Protein AF-A0A965SI25-F1 (afdb_monomer_lite)

Structure (mmCIF, N/CA/C/O backbone):
data_AF-A0A965SI25-F1
#
_entry.id   AF-A0A965SI25-F1
#
loop_
_atom_site.group_PDB
_atom_site.id
_atom_site.type_symbol
_atom_site.label_atom_id
_atom_site.label_alt_id
_atom_site.label_comp_id
_atom_site.label_asym_id
_atom_site.label_entity_id
_atom_site.label_seq_id
_atom_site.pdbx_PDB_ins_code
_atom_site.Cartn_x
_atom_site.Cartn_y
_atom_site.Cartn_z
_atom_site.occupancy
_atom_site.B_iso_or_equiv
_atom_site.auth_seq_id
_atom_site.auth_comp_id
_atom_site.auth_asym_id
_atom_site.auth_atom_id
_atom_site.pdbx_PDB_model_num
ATOM 1 N N . ASP A 1 1 ? 19.596 -13.431 -14.585 1.00 75.94 1 ASP A N 1
ATOM 2 C CA . ASP A 1 1 ? 18.997 -14.082 -13.399 1.00 75.94 1 ASP A CA 1
ATOM 3 C C . ASP A 1 1 ? 18.110 -13.058 -12.708 1.00 75.94 1 ASP A C 1
ATOM 5 O O . ASP A 1 1 ? 18.615 -12.130 -12.087 1.00 75.94 1 ASP A O 1
ATOM 9 N N . GLY A 1 2 ? 16.804 -13.100 -12.971 1.00 89.44 2 GLY A N 1
ATOM 10 C CA . GLY A 1 2 ? 15.874 -12.085 -12.466 1.00 89.44 2 GLY A CA 1
ATOM 11 C C . GLY A 1 2 ? 15.533 -12.297 -10.990 1.00 89.44 2 GLY A C 1
ATOM 12 O O . GLY A 1 2 ? 15.607 -13.416 -10.487 1.00 89.44 2 GLY A O 1
ATOM 13 N N . THR A 1 3 ? 15.108 -11.233 -10.312 1.00 93.94 3 THR A N 1
ATOM 14 C CA . THR A 1 3 ? 14.483 -11.321 -8.985 1.00 93.94 3 THR A CA 1
ATOM 15 C C . THR A 1 3 ? 13.009 -10.967 -9.124 1.00 93.94 3 THR A C 1
ATOM 17 O O . THR A 1 3 ? 12.673 -9.914 -9.661 1.00 93.94 3 THR A O 1
ATOM 20 N N . ARG A 1 4 ? 12.124 -11.824 -8.619 1.00 95.12 4 ARG A N 1
ATOM 21 C CA . ARG A 1 4 ? 10.704 -11.528 -8.443 1.00 95.12 4 ARG A CA 1
ATOM 22 C C . ARG A 1 4 ? 10.467 -11.032 -7.021 1.00 95.12 4 ARG A C 1
ATOM 24 O O . ARG A 1 4 ? 10.805 -11.731 -6.069 1.00 95.12 4 ARG A O 1
ATOM 31 N N . ILE A 1 5 ? 9.849 -9.864 -6.887 1.00 96.12 5 ILE A N 1
ATOM 32 C CA . ILE A 1 5 ? 9.344 -9.355 -5.609 1.00 96.12 5 ILE A CA 1
ATOM 33 C C . ILE A 1 5 ? 7.825 -9.535 -5.586 1.00 96.12 5 ILE A C 1
ATOM 35 O O . ILE A 1 5 ? 7.150 -9.215 -6.563 1.00 96.12 5 ILE A O 1
ATOM 39 N N . VAL A 1 6 ? 7.291 -10.061 -4.488 1.00 96.69 6 VAL A N 1
ATOM 40 C CA . VAL A 1 6 ? 5.858 -10.021 -4.171 1.00 96.69 6 VAL A CA 1
ATOM 41 C C . VAL A 1 6 ? 5.677 -9.036 -3.027 1.00 96.69 6 VAL A C 1
ATOM 43 O O . VAL A 1 6 ? 6.354 -9.163 -2.006 1.00 96.69 6 VAL A O 1
ATOM 46 N N . VAL A 1 7 ? 4.797 -8.059 -3.226 1.00 97.25 7 VAL A N 1
ATOM 47 C CA . VAL A 1 7 ? 4.420 -7.064 -2.221 1.00 97.25 7 VAL A CA 1
ATOM 48 C C . VAL A 1 7 ? 2.981 -7.348 -1.815 1.00 97.25 7 VAL A C 1
ATOM 50 O O . VAL A 1 7 ? 2.120 -7.452 -2.685 1.00 97.25 7 VAL A O 1
ATOM 53 N N . ASP A 1 8 ? 2.737 -7.499 -0.520 1.00 98.19 8 ASP A N 1
ATOM 54 C CA . ASP A 1 8 ? 1.413 -7.766 0.050 1.00 98.19 8 ASP A CA 1
ATOM 55 C C 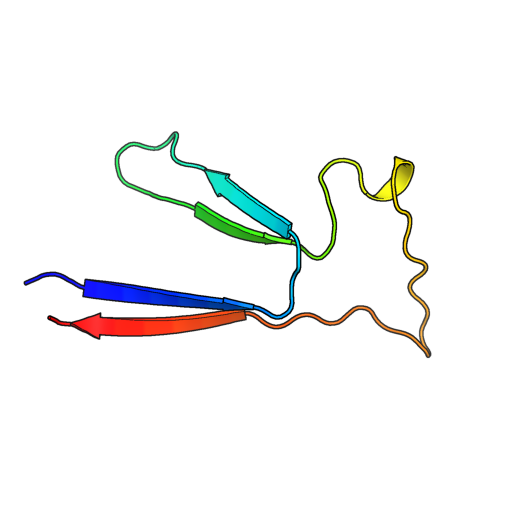. ASP A 1 8 ? 1.160 -6.811 1.221 1.00 98.19 8 ASP A C 1
ATOM 57 O O . ASP A 1 8 ? 2.101 -6.432 1.923 1.00 98.19 8 ASP A O 1
ATOM 61 N N . SER A 1 9 ? -0.082 -6.366 1.395 1.00 98.50 9 SER A N 1
ATOM 62 C CA . SER A 1 9 ? -0.464 -5.392 2.417 1.00 98.50 9 SER A CA 1
ATOM 63 C C . SER A 1 9 ? -1.952 -5.502 2.743 1.00 98.50 9 SER A C 1
ATOM 65 O O . SER A 1 9 ? -2.750 -5.861 1.881 1.00 98.50 9 SER A O 1
ATOM 67 N N . ASP A 1 10 ? -2.325 -5.140 3.971 1.00 98.19 10 ASP A N 1
ATOM 68 C CA . ASP A 1 10 ? -3.722 -4.958 4.392 1.00 98.19 10 ASP A CA 1
ATOM 69 C C . ASP A 1 10 ? -4.294 -3.572 4.025 1.00 98.19 10 ASP A C 1
ATOM 71 O O . ASP A 1 10 ? -5.434 -3.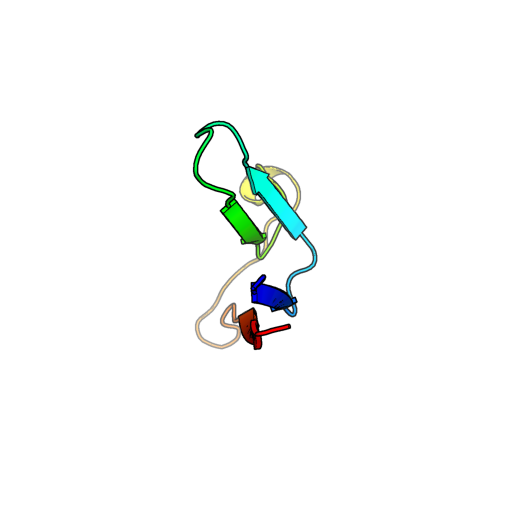257 4.372 1.00 98.19 10 ASP A O 1
ATOM 75 N N . CYS A 1 11 ? -3.514 -2.733 3.339 1.00 97.75 11 CYS A N 1
ATOM 76 C CA . CYS A 1 11 ? -3.973 -1.477 2.759 1.00 97.75 11 CYS A CA 1
ATOM 77 C C . CYS A 1 11 ? -4.853 -1.705 1.521 1.00 97.75 11 CYS A C 1
ATOM 79 O O . CYS A 1 11 ? -4.605 -2.585 0.696 1.00 97.75 11 CYS A O 1
ATOM 81 N N . ASP A 1 12 ? -5.845 -0.839 1.356 1.00 95.25 12 ASP A N 1
ATOM 82 C CA . ASP A 1 12 ? -6.807 -0.831 0.252 1.00 95.25 12 ASP A CA 1
ATOM 83 C C . ASP A 1 12 ? -6.454 0.172 -0.861 1.00 95.25 12 ASP A C 1
ATOM 85 O O . ASP A 1 12 ? -7.049 0.133 -1.938 1.00 95.25 12 ASP A O 1
ATOM 89 N N . HIS A 1 13 ? -5.455 1.031 -0.641 1.00 96.50 13 HIS A N 1
ATOM 90 C CA . HIS A 1 13 ? -4.971 2.007 -1.616 1.00 96.50 13 HIS A CA 1
ATOM 91 C C . HIS A 1 13 ? -3.497 1.769 -1.940 1.00 96.50 13 HIS A C 1
ATOM 93 O O . HIS A 1 13 ? -2.707 1.404 -1.070 1.00 96.50 13 HIS A O 1
ATOM 99 N N . TRP A 1 14 ? -3.124 2.000 -3.198 1.00 97.50 14 TRP A N 1
ATOM 100 C CA . TRP A 1 14 ? -1.765 1.796 -3.695 1.00 97.50 14 TRP A CA 1
ATOM 101 C C . TRP A 1 14 ? -1.335 2.957 -4.582 1.00 97.50 14 TRP A C 1
ATOM 103 O O . TRP A 1 14 ? -2.090 3.391 -5.453 1.00 97.50 14 TRP A O 1
ATOM 113 N N . VAL A 1 15 ? -0.101 3.416 -4.396 1.00 97.75 15 VAL A N 1
A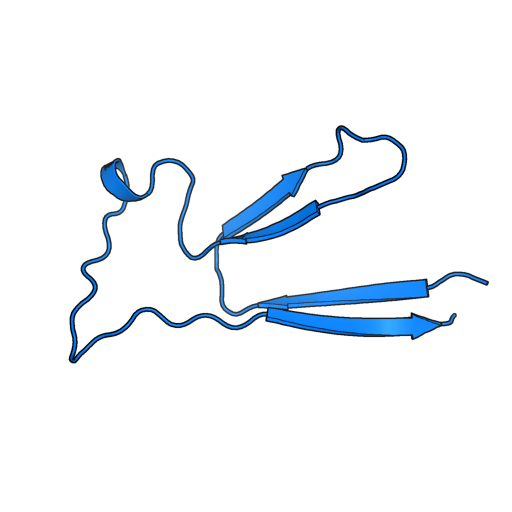TOM 114 C CA . VAL A 1 15 ? 0.568 4.346 -5.306 1.00 97.75 15 VAL A CA 1
ATOM 115 C C . VAL A 1 15 ? 1.658 3.594 -6.058 1.00 97.75 15 VAL A C 1
ATOM 117 O O . VAL A 1 15 ? 2.471 2.884 -5.465 1.00 97.75 15 VAL A O 1
ATOM 120 N N . ILE A 1 16 ? 1.657 3.762 -7.378 1.00 97.25 16 ILE A N 1
ATOM 121 C CA . ILE A 1 16 ? 2.721 3.306 -8.266 1.00 97.25 16 ILE A CA 1
ATOM 122 C C . ILE A 1 16 ? 3.382 4.550 -8.842 1.00 97.25 16 ILE A C 1
ATOM 124 O O . ILE A 1 16 ? 2.699 5.395 -9.421 1.00 97.25 16 ILE A O 1
ATOM 128 N N . TYR A 1 17 ? 4.695 4.665 -8.668 1.00 97.75 17 TYR A N 1
ATOM 129 C CA . TYR A 1 17 ? 5.457 5.807 -9.160 1.00 97.75 17 TYR A CA 1
ATOM 130 C C . TYR A 1 17 ? 6.736 5.347 -9.858 1.00 97.75 17 TYR A C 1
ATOM 132 O O . TYR A 1 17 ? 7.581 4.679 -9.260 1.00 97.75 17 TYR A O 1
ATOM 140 N N . ASP A 1 18 ? 6.862 5.719 -11.128 1.00 97.44 18 ASP A N 1
ATOM 141 C CA . ASP A 1 18 ? 7.837 5.183 -12.081 1.00 97.44 18 ASP A CA 1
ATOM 142 C C . ASP A 1 18 ? 8.665 6.270 -12.793 1.00 97.44 18 ASP A C 1
ATOM 144 O O . ASP A 1 18 ? 9.338 5.983 -13.781 1.00 97.44 18 ASP A O 1
ATOM 148 N N . MET A 1 19 ? 8.664 7.521 -12.301 1.00 98.12 19 MET A N 1
ATOM 149 C CA . MET A 1 19 ? 9.412 8.602 -12.966 1.00 98.12 19 MET A CA 1
ATOM 150 C C . MET A 1 19 ? 10.934 8.359 -13.052 1.00 98.12 19 MET A C 1
ATOM 152 O O . MET A 1 19 ? 11.517 8.637 -14.104 1.00 98.12 19 MET A O 1
ATOM 156 N N . PRO A 1 20 ? 11.639 7.892 -11.998 1.00 97.31 20 PRO A N 1
ATOM 157 C CA . PRO A 1 20 ? 13.056 7.574 -12.116 1.00 97.31 20 PRO A CA 1
ATOM 158 C C . PRO A 1 20 ? 13.233 6.316 -12.971 1.00 97.31 20 PRO A C 1
ATOM 160 O O . PRO A 1 20 ? 12.800 5.237 -12.594 1.00 97.31 20 PRO A O 1
ATOM 163 N N . THR A 1 21 ? 13.962 6.413 -14.080 1.00 97.00 21 THR A N 1
ATOM 164 C CA . THR A 1 21 ? 14.114 5.308 -15.052 1.00 97.00 21 THR A CA 1
ATOM 165 C C . THR A 1 21 ? 14.762 4.030 -14.505 1.00 97.00 21 THR A C 1
ATOM 167 O O . THR A 1 21 ? 14.712 2.987 -15.152 1.00 97.00 21 THR A O 1
ATOM 170 N N . HIS A 1 22 ? 15.401 4.101 -13.338 1.00 95.75 22 HIS A N 1
ATOM 171 C CA . HIS A 1 22 ? 16.123 2.998 -12.702 1.00 95.75 22 HIS A CA 1
ATOM 172 C C . HIS A 1 22 ? 15.413 2.449 -11.456 1.00 95.75 22 HIS A C 1
ATOM 174 O O . HIS A 1 22 ? 15.975 1.590 -10.775 1.00 95.75 22 HIS A O 1
ATOM 180 N N . ALA A 1 23 ? 14.224 2.957 -11.119 1.00 96.00 23 ALA A N 1
ATOM 181 C CA . ALA A 1 23 ? 13.512 2.580 -9.905 1.00 96.00 23 ALA A CA 1
ATOM 182 C C . ALA A 1 23 ? 11.992 2.573 -10.105 1.00 96.00 23 ALA A C 1
ATOM 184 O O . ALA A 1 23 ? 11.452 3.213 -10.998 1.00 96.00 23 ALA A O 1
ATOM 185 N N . LEU A 1 24 ? 11.308 1.844 -9.228 1.00 96.31 24 LEU A N 1
ATOM 186 C CA . LEU A 1 24 ? 9.856 1.801 -9.139 1.00 96.31 24 LEU A CA 1
ATOM 187 C C . LEU A 1 24 ? 9.480 1.874 -7.663 1.00 96.31 24 LEU A C 1
ATOM 189 O O . LEU A 1 24 ? 9.979 1.076 -6.865 1.00 96.31 24 LEU A O 1
ATOM 193 N N . CYS A 1 25 ? 8.586 2.791 -7.310 1.00 97.12 25 CYS A N 1
ATOM 194 C CA . CYS A 1 25 ? 7.941 2.789 -6.006 1.00 97.12 25 CYS A CA 1
ATOM 195 C C . CYS A 1 25 ? 6.604 2.048 -6.099 1.00 97.12 25 CYS A C 1
ATOM 197 O O . CYS A 1 25 ? 5.807 2.290 -7.007 1.00 97.12 25 CYS A O 1
ATOM 199 N N . VAL A 1 26 ? 6.374 1.148 -5.143 1.00 97.62 26 VAL A N 1
ATOM 200 C CA . VAL A 1 26 ? 5.103 0.449 -4.932 1.00 97.62 26 VAL A CA 1
ATOM 201 C C . VAL A 1 26 ? 4.725 0.670 -3.476 1.00 97.62 26 VAL A C 1
ATOM 203 O O . VAL A 1 26 ? 5.362 0.120 -2.577 1.00 97.62 26 VAL A O 1
ATOM 206 N N . GLU A 1 27 ? 3.730 1.516 -3.246 1.00 97.44 27 GLU A N 1
ATOM 207 C CA . GLU A 1 27 ? 3.450 2.080 -1.928 1.00 97.44 27 GLU A CA 1
ATOM 208 C C . GLU A 1 27 ? 2.011 1.767 -1.501 1.00 97.44 27 GLU A C 1
ATOM 210 O O . GLU A 1 27 ? 1.077 2.413 -1.984 1.00 97.44 27 GLU A O 1
ATOM 215 N N . PRO A 1 28 ? 1.797 0.797 -0.597 1.00 97.81 28 PRO A N 1
ATOM 216 C CA . PRO A 1 28 ? 0.503 0.635 0.050 1.00 97.81 28 PRO A CA 1
ATOM 217 C C . PRO A 1 28 ? 0.230 1.822 0.983 1.00 97.81 28 PRO A C 1
ATOM 219 O O . PRO A 1 28 ? 1.065 2.169 1.821 1.00 97.81 28 PRO A O 1
ATOM 222 N N . GLN A 1 29 ? -0.950 2.427 0.876 1.00 96.12 29 GLN A N 1
ATOM 223 C CA . GLN A 1 29 ? -1.369 3.582 1.672 1.00 96.12 29 GLN A CA 1
ATOM 224 C C . GLN A 1 29 ? -2.645 3.274 2.455 1.00 96.12 29 GLN A C 1
ATOM 226 O O . GLN A 1 29 ? -3.535 2.572 1.985 1.00 96.12 29 GLN A O 1
ATOM 231 N N . SER A 1 30 ? -2.750 3.814 3.669 1.00 95.1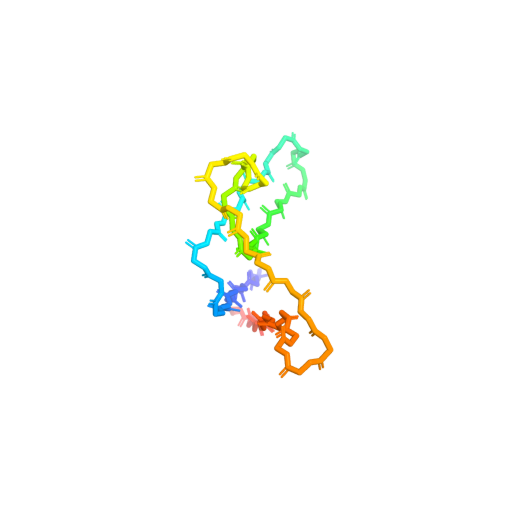9 30 SER A N 1
ATOM 232 C CA . SER A 1 30 ? -3.876 3.546 4.573 1.00 95.19 30 SER A CA 1
ATOM 233 C C . SER A 1 30 ? -5.200 4.205 4.161 1.00 95.19 30 SER A C 1
ATOM 235 O O . SER A 1 30 ? -6.189 4.037 4.870 1.00 95.19 30 SER A O 1
ATOM 237 N N . GLY A 1 31 ? -5.201 4.990 3.082 1.00 94.69 31 GLY A N 1
ATOM 238 C CA . GLY A 1 31 ? -6.349 5.715 2.547 1.00 94.69 31 GLY A CA 1
ATOM 239 C C . GLY A 1 31 ? -6.011 6.366 1.199 1.00 94.69 31 GLY A C 1
ATOM 240 O O . GLY A 1 31 ? -4.865 6.272 0.746 1.00 94.69 31 GLY A O 1
ATOM 241 N N . PRO A 1 32 ? -6.986 7.022 0.547 1.00 94.31 32 PRO A N 1
ATOM 242 C CA . PRO A 1 32 ? -6.775 7.640 -0.755 1.00 94.31 32 PRO A CA 1
ATOM 243 C C . PRO A 1 32 ? -5.923 8.915 -0.657 1.00 94.31 32 PRO A C 1
ATOM 245 O O . PRO A 1 32 ? -5.784 9.502 0.425 1.00 94.31 32 PRO A O 1
ATOM 248 N N . PRO A 1 33 ? -5.430 9.418 -1.804 1.00 93.75 33 PRO A N 1
ATOM 249 C CA . PRO A 1 33 ? -4.999 10.806 -1.915 1.00 93.75 33 PRO A CA 1
ATOM 250 C C . PRO A 1 33 ? -6.080 11.752 -1.372 1.00 93.75 33 PRO A C 1
ATOM 252 O O . PRO A 1 33 ? -7.267 11.528 -1.596 1.00 93.75 33 PRO A O 1
ATOM 255 N N . ASP A 1 34 ? -5.667 12.793 -0.646 1.00 94.44 34 ASP A N 1
ATOM 256 C CA . ASP A 1 34 ? -6.580 13.727 0.037 1.00 94.44 34 ASP A CA 1
ATOM 257 C C . ASP A 1 34 ? -7.586 13.047 0.999 1.00 94.44 34 ASP A C 1
ATOM 259 O O . ASP A 1 34 ? -8.705 13.512 1.227 1.00 94.44 34 ASP A O 1
ATOM 263 N N . GLY A 1 35 ? -7.183 11.929 1.616 1.00 93.50 35 GLY A N 1
ATOM 264 C CA . GLY A 1 35 ? -8.022 11.189 2.563 1.00 93.50 35 GLY A CA 1
ATOM 265 C C . GLY A 1 35 ? -8.503 12.018 3.758 1.00 93.50 35 GLY A C 1
ATOM 266 O O . GLY A 1 35 ? -9.579 11.755 4.280 1.00 93.50 35 GLY A O 1
ATOM 267 N N . PHE A 1 36 ? -7.777 13.067 4.155 1.00 91.12 36 PHE A N 1
ATOM 268 C CA . PHE A 1 36 ? -8.227 13.977 5.214 1.00 91.12 36 PHE A CA 1
ATOM 269 C C . PHE A 1 36 ? -9.539 14.692 4.873 1.00 91.12 36 PHE A C 1
ATOM 271 O O . PHE A 1 36 ? -10.359 14.903 5.765 1.00 91.12 36 PHE A O 1
ATOM 278 N N . THR A 1 37 ? -9.741 15.047 3.603 1.00 95.69 37 THR A N 1
ATOM 279 C CA . THR A 1 37 ? -10.944 15.745 3.137 1.00 95.69 37 THR A CA 1
ATOM 280 C C . THR A 1 37 ? -12.022 14.754 2.716 1.00 95.69 37 THR A C 1
ATOM 282 O O . THR A 1 37 ? -13.188 14.910 3.076 1.00 95.69 37 THR A O 1
ATOM 285 N N . LEU A 1 38 ? -11.636 13.733 1.944 1.00 93.69 38 LEU A N 1
ATOM 286 C CA . LEU A 1 38 ? -12.580 12.848 1.262 1.00 93.69 38 LEU A CA 1
ATOM 287 C C . LEU A 1 38 ? -13.091 11.709 2.149 1.00 93.69 38 LEU A C 1
ATOM 289 O O . LEU A 1 38 ? -14.256 11.338 2.035 1.00 93.69 38 LEU A O 1
ATOM 293 N N . LEU A 1 39 ? -12.236 11.145 3.009 1.00 92.56 39 LEU A N 1
ATOM 294 C CA . LEU A 1 39 ? -12.533 9.966 3.834 1.00 92.56 39 LEU A CA 1
ATOM 295 C C . LEU A 1 39 ? -11.763 10.013 5.172 1.00 92.56 39 LEU A C 1
ATOM 297 O O . LEU A 1 39 ? -10.881 9.181 5.410 1.00 92.56 39 LEU A O 1
ATOM 301 N N . PRO A 1 40 ? -12.056 10.980 6.061 1.00 93.12 40 PRO A N 1
ATOM 302 C CA . PRO A 1 40 ? -11.305 11.138 7.299 1.00 93.12 40 PRO A CA 1
ATOM 303 C C . PRO A 1 40 ? -11.477 9.928 8.224 1.00 93.12 40 PRO A C 1
ATOM 305 O O . PRO A 1 40 ? -12.593 9.497 8.515 1.00 93.12 40 PRO A O 1
ATOM 308 N N . GLN A 1 41 ? -10.362 9.427 8.758 1.00 92.06 41 GLN A N 1
ATOM 309 C CA . GLN A 1 41 ? -10.347 8.388 9.786 1.00 92.06 41 GLN A CA 1
ATOM 310 C C . GLN A 1 41 ? -9.825 8.961 11.109 1.00 92.06 41 GLN A C 1
ATOM 312 O O . GLN A 1 41 ? -8.691 9.434 11.190 1.00 92.06 41 GLN A O 1
ATOM 317 N N . LEU A 1 42 ? -10.637 8.892 12.170 1.00 94.75 42 LEU A N 1
ATOM 318 C CA . LEU A 1 42 ? -10.216 9.310 13.507 1.00 94.75 42 LEU A CA 1
ATOM 319 C C . LEU A 1 42 ? -9.296 8.253 14.130 1.00 94.75 42 LEU A C 1
ATOM 321 O O . LEU A 1 42 ? -9.687 7.099 14.299 1.00 94.75 42 LEU A O 1
ATOM 325 N N . VAL A 1 43 ? -8.095 8.671 14.521 1.00 95.44 43 VAL A N 1
ATOM 326 C CA . VAL A 1 43 ? -7.140 7.844 15.265 1.00 95.44 43 VAL A CA 1
ATOM 327 C C . VAL A 1 43 ? -7.141 8.282 16.722 1.00 95.44 43 VAL A C 1
ATOM 329 O O . VAL A 1 43 ? -7.016 9.468 17.024 1.00 95.44 43 VAL A O 1
ATOM 332 N N . THR A 1 44 ? -7.272 7.326 17.636 1.00 97.62 44 THR A N 1
ATOM 333 C CA . THR A 1 44 ? -7.261 7.580 19.082 1.00 97.62 44 THR A CA 1
ATOM 334 C C . THR A 1 44 ? -6.269 6.650 19.775 1.00 97.62 44 THR A C 1
ATOM 336 O O . THR A 1 44 ? -5.770 5.694 19.183 1.00 97.62 44 THR A O 1
ATOM 339 N N . ALA A 1 45 ? -5.986 6.899 21.055 1.00 97.44 45 ALA A N 1
ATOM 340 C CA . ALA A 1 45 ? -5.110 6.025 21.836 1.00 97.44 45 ALA A CA 1
ATOM 341 C C . ALA A 1 45 ? -5.660 4.589 21.965 1.00 97.44 45 ALA A C 1
ATOM 343 O O . ALA A 1 45 ? -4.887 3.634 21.990 1.00 97.44 45 ALA A O 1
ATOM 344 N N . THR A 1 46 ? -6.986 4.431 22.029 1.00 97.88 46 THR A N 1
ATOM 345 C CA . THR A 1 46 ? -7.655 3.122 22.122 1.00 97.88 46 THR A CA 1
ATOM 346 C C . THR A 1 46 ? -7.921 2.490 20.758 1.00 97.88 46 THR A C 1
ATOM 348 O O . THR A 1 46 ? -8.106 1.278 20.681 1.00 97.88 46 THR A O 1
ATOM 351 N N . GLN A 1 47 ? -7.900 3.282 19.683 1.00 96.69 47 GLN A N 1
ATOM 352 C CA . GLN A 1 47 ? -8.081 2.825 18.308 1.00 96.69 47 GLN A CA 1
ATOM 353 C C . GLN A 1 47 ? -6.948 3.358 17.414 1.00 96.69 47 GLN A C 1
ATOM 355 O O . GLN A 1 47 ? -7.142 4.306 16.646 1.00 96.69 47 GLN A O 1
ATOM 360 N N . PRO A 1 48 ? -5.739 2.776 17.527 1.00 96.56 48 PRO A N 1
ATOM 361 C CA . PRO A 1 48 ? -4.610 3.171 16.702 1.00 96.56 48 PRO A CA 1
ATOM 362 C C . PRO A 1 48 ? -4.790 2.688 15.260 1.00 96.56 48 PRO A C 1
ATOM 364 O O . PRO A 1 48 ? -5.302 1.595 15.012 1.00 96.56 48 PRO A O 1
ATOM 367 N N . LEU A 1 49 ? -4.280 3.462 14.306 1.00 95.31 49 LEU A N 1
ATOM 368 C CA . LEU A 1 49 ? -4.140 3.012 12.926 1.00 95.31 49 LEU A CA 1
ATOM 369 C C . LEU A 1 49 ? -2.879 2.150 12.798 1.00 95.31 49 LEU A C 1
ATOM 371 O O . LEU A 1 49 ? -1.774 2.599 13.098 1.00 95.31 49 LEU A O 1
ATOM 375 N N . ARG A 1 50 ? -3.044 0.904 12.354 1.00 96.56 50 ARG A N 1
ATOM 376 C CA . ARG A 1 50 ? -1.948 -0.013 12.024 1.00 96.56 50 ARG A CA 1
ATOM 377 C C . ARG A 1 50 ? -2.230 -0.650 10.671 1.00 96.56 50 ARG A C 1
ATOM 379 O O . ARG A 1 50 ? -3.381 -0.971 10.371 1.00 96.56 50 ARG A O 1
ATOM 386 N N . ARG A 1 51 ? -1.173 -0.799 9.882 1.00 97.62 51 ARG A N 1
ATOM 387 C CA . ARG A 1 51 ? -1.156 -1.466 8.582 1.00 97.62 51 ARG A CA 1
ATOM 388 C C . ARG A 1 51 ? 0.106 -2.305 8.479 1.00 97.62 51 ARG A C 1
ATOM 390 O O . ARG A 1 51 ? 1.078 -2.059 9.200 1.00 97.62 51 ARG A O 1
ATOM 397 N N . THR A 1 52 ? 0.085 -3.293 7.606 1.00 98.06 52 THR A N 1
ATOM 398 C CA . THR A 1 52 ? 1.182 -4.223 7.365 1.00 98.06 52 THR A CA 1
ATOM 399 C C . THR A 1 52 ? 1.589 -4.181 5.902 1.00 98.06 52 THR A C 1
ATOM 401 O O . THR A 1 52 ? 0.774 -3.950 5.017 1.00 98.06 52 THR A O 1
ATOM 404 N N . MET A 1 53 ? 2.875 -4.397 5.651 1.00 98.00 53 MET A N 1
ATOM 405 C CA . MET A 1 53 ? 3.427 -4.601 4.320 1.00 98.00 53 MET A CA 1
ATOM 406 C C . MET A 1 53 ? 4.448 -5.725 4.428 1.00 98.00 53 MET A C 1
ATOM 408 O O . MET A 1 53 ? 5.295 -5.712 5.325 1.00 98.00 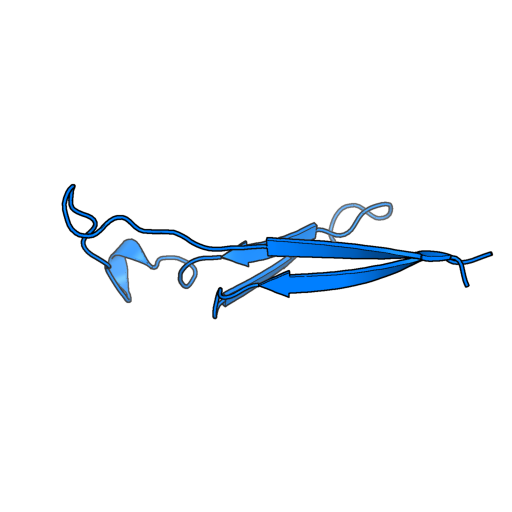53 MET A O 1
ATOM 412 N N . THR A 1 54 ? 4.381 -6.692 3.522 1.00 98.19 54 THR A N 1
ATOM 413 C CA . THR A 1 54 ? 5.374 -7.756 3.408 1.00 98.19 54 THR A CA 1
ATOM 414 C C . THR A 1 54 ? 6.026 -7.720 2.034 1.00 98.19 54 THR A C 1
ATOM 416 O O . THR A 1 54 ? 5.391 -7.407 1.028 1.00 98.19 54 THR A O 1
ATOM 419 N N . LEU A 1 55 ? 7.325 -8.013 2.009 1.00 97.31 55 LEU A N 1
ATOM 420 C CA . LEU A 1 55 ? 8.131 -8.088 0.797 1.00 97.31 55 LEU A CA 1
ATOM 421 C C . LEU A 1 55 ? 8.771 -9.469 0.727 1.00 97.31 55 LEU A C 1
ATOM 423 O O . LEU A 1 55 ? 9.596 -9.822 1.570 1.00 97.31 55 LEU A O 1
ATOM 427 N N . LEU A 1 56 ? 8.416 -10.241 -0.296 1.00 97.31 56 LEU A N 1
ATOM 428 C CA . LEU A 1 56 ? 9.017 -11.543 -0.560 1.00 97.31 56 LEU A 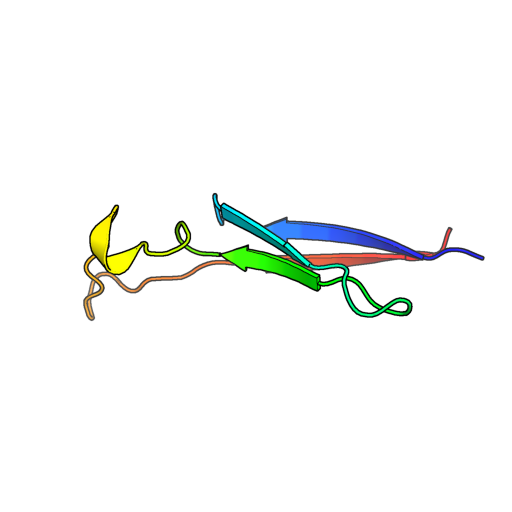CA 1
ATOM 429 C C . LEU A 1 56 ? 9.842 -11.489 -1.842 1.00 97.31 56 LEU A C 1
ATOM 431 O O . LEU A 1 56 ? 9.290 -11.420 -2.939 1.00 97.31 56 LEU A O 1
ATOM 435 N N . ALA A 1 57 ? 11.163 -11.581 -1.700 1.00 96.06 57 ALA A N 1
ATOM 436 C CA . ALA A 1 57 ? 12.086 -11.672 -2.822 1.00 96.06 57 ALA A CA 1
ATOM 437 C C . ALA A 1 57 ? 12.398 -13.133 -3.166 1.00 96.06 57 ALA A C 1
ATOM 439 O O . ALA A 1 57 ? 12.763 -13.925 -2.297 1.00 96.06 57 ALA A O 1
ATOM 440 N N . ARG A 1 58 ? 12.290 -13.488 -4.446 1.00 95.94 58 ARG A N 1
ATOM 441 C CA . ARG A 1 58 ? 12.685 -14.794 -4.987 1.00 95.94 58 ARG A CA 1
ATOM 442 C C . ARG A 1 58 ? 13.614 -14.576 -6.172 1.00 95.94 58 ARG A C 1
ATOM 444 O O . ARG A 1 58 ? 13.276 -13.810 -7.069 1.00 95.94 58 ARG A O 1
ATOM 451 N N . ARG A 1 59 ? 14.770 -15.240 -6.188 1.00 92.00 59 ARG A N 1
ATOM 452 C CA . ARG A 1 59 ? 15.555 -15.359 -7.424 1.00 92.00 59 ARG A CA 1
ATOM 453 C C . ARG A 1 59 ? 14.879 -16.391 -8.323 1.00 92.00 59 ARG A C 1
ATOM 455 O O . ARG A 1 59 ? 14.392 -17.400 -7.810 1.00 92.00 59 ARG A O 1
ATOM 462 N N . ASN A 1 60 ? 14.810 -16.088 -9.613 1.00 73.62 60 ASN A N 1
ATOM 463 C CA . ASN A 1 60 ? 14.370 -17.030 -10.639 1.00 73.62 60 ASN A CA 1
ATOM 464 C C . ASN A 1 60 ? 15.457 -18.063 -10.929 1.00 73.62 60 ASN A C 1
ATOM 466 O O . ASN A 1 60 ? 16.647 -17.675 -10.868 1.00 73.62 60 ASN A O 1
#

Radius of gyration: 15.19 Å; chains: 1; bounding box: 32×33×37 Å

Foldseek 3Di:
DDKDKDKDKPAPDWDWDCPPVVDIDIDRDNADVVCVPPPDDDADPVRHDDMDMDIDIDDD

Secondary structure (DSSP, 8-state):
--EEEEEEES-SEEEEE--STT--EEEEESS-TTHHHHS-----SSS-----EEEEEEE-

pLDDT: mean 95.33, std 4.29, range [73.62, 98.5]

Sequence (60 aa):
DGTRIVVDSDCDHWVIYDMPTHALCVEPQSGPPDGFTLLPQLVTATQPLRRTMTLLARRN